Protein AF-A0A4Q5T3T9-F1 (afdb_monomer_lite)

Foldseek 3Di:
DDDDDDDPPDDPDPDPPPPPPPPPPPPPPPDDDPDDWDKDALVRQLVVLVVVVVCCVPPPPCSPVQPHPVRLVVLSVVLNVQSNGTDTPVVNVVSVVVSVVRD

pLDDT: mean 86.0, std 17.81, range [38.44, 98.88]

Radius of gyration: 25.69 Å; chains: 1; bounding box: 44×50×72 Å

Sequence (103 aa):
MNRLYLAAALLALPLPLNAAAANPNVAETPATPRYTARLLSAEEARRDVALLRRALETVHPGLYRYTTKAGIDAAFARLEAAASVPITDLALHGEVARLLATI

Secondary structure (DSSP, 8-state):
-----------------------TT--------S--PPEEPHHHHHHHHHHHHHHHHHH-TTTTSSS-HHHHHHHHHHHHHHHTS-EEHHHHHHHHHHHHTT-

Structure (mmCIF, N/CA/C/O backbone):
data_AF-A0A4Q5T3T9-F1
#
_entry.id   AF-A0A4Q5T3T9-F1
#
loop_
_atom_site.group_PDB
_atom_site.id
_atom_site.type_symbol
_atom_site.label_atom_id
_atom_site.label_alt_id
_atom_site.label_comp_id
_atom_site.label_asym_id
_atom_site.label_entity_id
_atom_site.label_seq_id
_atom_site.pdbx_PDB_ins_code
_atom_site.Cartn_x
_atom_site.Cartn_y
_atom_site.Cartn_z
_atom_site.occupancy
_atom_site.B_iso_or_equiv
_atom_site.auth_seq_id
_atom_site.auth_comp_id
_atom_site.auth_asym_id
_atom_site.auth_atom_id
_atom_site.pdbx_PDB_model_num
ATOM 1 N N . MET A 1 1 ? 6.084 -39.885 57.278 1.00 39.72 1 MET A N 1
ATOM 2 C CA . MET A 1 1 ? 7.526 -40.152 57.060 1.00 39.72 1 MET A CA 1
ATOM 3 C C . MET A 1 1 ? 7.719 -40.828 55.705 1.00 39.72 1 MET A C 1
ATOM 5 O O . MET A 1 1 ? 6.977 -41.755 55.430 1.00 39.72 1 MET A O 1
ATOM 9 N N . ASN A 1 2 ? 8.659 -40.304 54.902 1.00 38.44 2 ASN A N 1
ATOM 10 C CA . ASN A 1 2 ? 9.267 -40.786 53.638 1.00 38.44 2 ASN A CA 1
ATOM 11 C C . ASN A 1 2 ? 8.384 -41.426 52.547 1.00 38.44 2 ASN A C 1
ATOM 13 O O . ASN A 1 2 ? 7.874 -42.522 52.709 1.00 38.44 2 ASN A O 1
ATOM 17 N N . ARG A 1 3 ? 8.144 -40.749 51.412 1.00 55.03 3 ARG A N 1
ATOM 18 C CA . ARG A 1 3 ? 9.036 -40.584 50.231 1.00 55.03 3 ARG A CA 1
ATOM 19 C C . ARG A 1 3 ? 9.437 -41.908 49.569 1.00 55.03 3 ARG A C 1
ATOM 21 O O . ARG A 1 3 ? 10.405 -42.526 49.988 1.00 55.03 3 ARG A O 1
ATOM 28 N N . LEU A 1 4 ? 8.775 -42.224 48.455 1.00 53.25 4 LEU A N 1
ATOM 29 C CA . LEU A 1 4 ? 9.295 -43.061 47.372 1.00 53.25 4 LEU A CA 1
ATOM 30 C C . LEU A 1 4 ? 8.935 -42.374 46.048 1.00 53.25 4 LEU A C 1
ATOM 32 O O . LEU A 1 4 ? 7.805 -42.442 45.574 1.00 53.25 4 LEU A O 1
ATOM 36 N N . TYR A 1 5 ? 9.903 -41.638 45.506 1.00 53.50 5 TYR A N 1
ATOM 37 C CA . TYR A 1 5 ? 9.893 -41.170 44.125 1.00 53.50 5 TYR A CA 1
ATOM 38 C C . TYR A 1 5 ? 10.26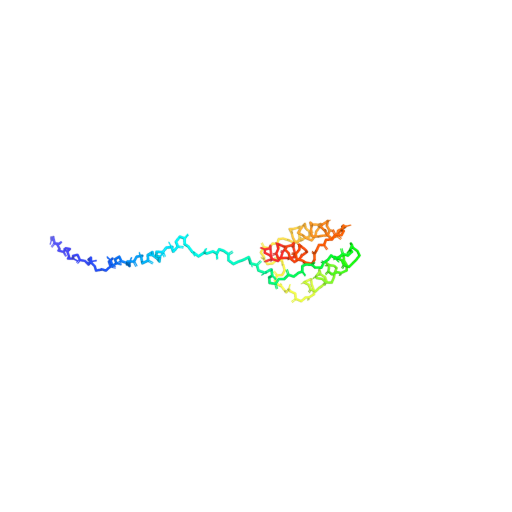6 -42.365 43.245 1.00 53.50 5 TYR A C 1
ATOM 40 O O . TYR A 1 5 ? 11.371 -42.885 43.390 1.00 53.50 5 TYR A O 1
ATOM 48 N N . LEU A 1 6 ? 9.383 -42.790 42.339 1.00 52.66 6 LEU A N 1
ATOM 49 C CA . LEU A 1 6 ? 9.780 -43.640 41.219 1.00 52.66 6 LEU A CA 1
ATOM 50 C C . LEU A 1 6 ? 9.724 -42.819 39.935 1.00 52.66 6 LEU A C 1
ATOM 52 O O . LEU A 1 6 ? 8.711 -42.213 39.592 1.00 52.66 6 LEU A O 1
ATOM 56 N N . ALA A 1 7 ? 10.881 -42.769 39.291 1.00 50.75 7 ALA A N 1
ATOM 57 C CA . ALA A 1 7 ? 11.186 -42.000 38.109 1.00 50.75 7 ALA A CA 1
ATOM 58 C C . ALA A 1 7 ? 10.294 -42.393 36.923 1.00 50.75 7 ALA A C 1
ATOM 60 O O . ALA A 1 7 ? 10.375 -43.509 36.417 1.00 50.75 7 ALA A O 1
ATOM 61 N N . ALA A 1 8 ? 9.506 -41.441 36.429 1.00 47.22 8 ALA A N 1
ATOM 62 C CA . ALA A 1 8 ? 8.928 -41.494 35.092 1.00 47.22 8 ALA A CA 1
ATOM 63 C C . ALA A 1 8 ? 9.871 -40.767 34.121 1.00 47.22 8 ALA A C 1
ATOM 65 O O . ALA A 1 8 ? 9.582 -39.674 33.645 1.00 47.22 8 ALA A O 1
ATOM 66 N N . ALA A 1 9 ? 11.040 -41.355 33.866 1.00 54.28 9 ALA A N 1
ATOM 67 C CA . ALA A 1 9 ? 11.882 -40.970 32.738 1.00 54.28 9 ALA A CA 1
ATOM 68 C C . ALA A 1 9 ? 11.508 -41.866 31.550 1.00 54.28 9 ALA A C 1
ATOM 70 O O . ALA A 1 9 ? 12.205 -42.828 31.240 1.00 54.28 9 ALA A O 1
ATOM 71 N N . LEU A 1 10 ? 10.359 -41.592 30.928 1.00 49.62 10 LEU A N 1
ATOM 72 C CA . LEU A 1 10 ? 9.976 -42.218 29.666 1.00 49.62 10 LEU A CA 1
ATOM 73 C C . LEU A 1 10 ? 10.036 -41.184 28.536 1.00 49.62 10 LEU A C 1
ATOM 75 O O . LEU A 1 10 ? 9.307 -40.198 28.550 1.00 49.62 10 LEU A O 1
ATOM 79 N N . LEU A 1 11 ? 10.859 -41.518 27.535 1.00 47.53 11 LEU A N 1
ATOM 80 C CA . LEU A 1 11 ? 10.751 -41.124 26.124 1.00 47.53 11 LEU A CA 1
ATOM 81 C C . LEU A 1 11 ? 11.309 -39.749 25.716 1.00 47.53 11 LEU A C 1
ATOM 83 O O . LEU A 1 11 ? 10.619 -38.930 25.121 1.00 47.53 11 LEU A O 1
ATOM 87 N N . ALA A 1 12 ? 12.619 -39.568 25.883 1.00 57.81 12 ALA A N 1
ATOM 88 C CA . ALA A 1 12 ? 13.408 -38.783 24.931 1.00 57.81 12 ALA A CA 1
ATOM 89 C C . ALA A 1 12 ? 14.057 -39.752 23.926 1.00 57.81 12 ALA A C 1
ATOM 91 O O . ALA A 1 12 ? 15.211 -40.142 24.084 1.00 57.81 12 ALA A O 1
ATOM 92 N N . LEU A 1 13 ? 13.294 -40.210 22.929 1.00 59.38 13 LEU A N 1
ATOM 93 C CA . LEU A 1 13 ? 13.866 -40.897 21.767 1.00 59.38 13 LEU A CA 1
ATOM 94 C C . LEU A 1 13 ? 14.486 -39.824 20.859 1.00 59.38 13 LEU A C 1
ATOM 96 O O . LEU A 1 13 ? 13.738 -38.998 20.331 1.00 59.38 13 LEU A O 1
ATOM 100 N N . PRO A 1 14 ? 15.817 -39.788 20.668 1.00 63.16 14 PRO A N 1
ATOM 101 C CA . PRO A 1 14 ? 16.407 -38.898 19.685 1.00 63.16 14 PRO A CA 1
ATOM 102 C C . PRO A 1 14 ? 15.986 -39.395 18.301 1.00 63.16 14 PRO A C 1
ATOM 104 O O . PRO A 1 14 ? 16.372 -40.484 17.876 1.00 63.16 14 PRO A O 1
ATOM 107 N N . LEU A 1 15 ? 15.168 -38.609 17.602 1.00 67.50 15 LEU A N 1
ATOM 108 C CA . LEU A 1 15 ? 14.952 -38.794 16.170 1.00 67.50 15 LEU A CA 1
ATOM 109 C C . LEU A 1 15 ? 16.325 -38.714 15.487 1.00 67.50 15 LEU A C 1
ATOM 111 O O . LEU A 1 15 ? 16.995 -37.686 15.630 1.00 67.50 15 LEU A O 1
ATOM 115 N N . PRO A 1 16 ? 16.776 -39.750 14.759 1.00 64.81 16 PRO A N 1
ATOM 116 C CA . PRO A 1 16 ? 17.963 -39.601 13.943 1.00 64.81 16 PRO A CA 1
ATOM 117 C C . PRO A 1 16 ? 17.642 -38.564 12.864 1.00 64.81 16 PRO A C 1
ATOM 119 O O . PRO A 1 16 ? 16.795 -38.790 11.998 1.00 64.81 16 PRO A O 1
ATOM 122 N N . LEU A 1 17 ? 18.307 -37.409 12.928 1.00 65.19 17 LEU A N 1
ATOM 123 C CA . LEU A 1 17 ? 18.417 -36.499 11.795 1.00 65.19 17 LEU A CA 1
ATOM 124 C C . LEU A 1 17 ? 19.142 -37.274 10.697 1.00 65.19 17 LEU A C 1
ATOM 126 O O . LEU A 1 17 ? 20.369 -37.336 10.670 1.00 65.19 17 LEU A O 1
ATOM 130 N N . ASN A 1 18 ? 18.380 -37.912 9.812 1.00 67.94 18 ASN A N 1
ATOM 131 C CA . ASN A 1 18 ? 18.931 -38.440 8.581 1.00 67.94 18 ASN A CA 1
ATOM 132 C C . ASN A 1 18 ? 19.272 -37.224 7.715 1.00 67.94 18 ASN A C 1
ATOM 134 O O . ASN A 1 18 ? 18.436 -36.728 6.960 1.00 67.94 18 ASN A O 1
ATOM 138 N N . ALA A 1 19 ? 20.476 -36.681 7.900 1.00 66.69 19 ALA A N 1
ATOM 139 C CA . ALA A 1 19 ? 21.036 -35.713 6.982 1.00 66.69 19 ALA A CA 1
ATOM 140 C C . ALA A 1 19 ? 21.119 -36.421 5.630 1.00 66.69 19 ALA A C 1
ATOM 142 O O . ALA A 1 19 ? 21.948 -37.312 5.442 1.00 66.69 19 ALA A O 1
ATOM 143 N N . ALA A 1 20 ? 20.211 -36.082 4.713 1.00 67.94 20 ALA A N 1
ATOM 144 C CA . ALA A 1 20 ? 20.351 -36.482 3.327 1.00 67.94 20 ALA A CA 1
ATOM 145 C C . ALA A 1 20 ? 21.749 -36.033 2.900 1.00 67.94 20 ALA A C 1
ATOM 147 O O . ALA A 1 20 ? 22.041 -34.836 2.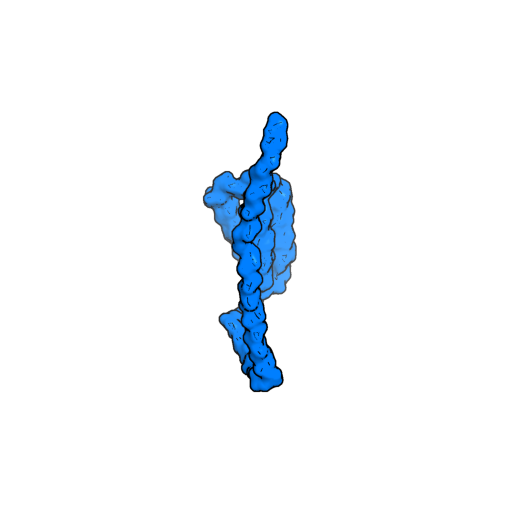931 1.00 67.94 20 ALA A O 1
ATOM 148 N N . ALA A 1 21 ? 22.632 -36.990 2.607 1.00 64.12 21 ALA A N 1
ATOM 149 C CA . ALA A 1 21 ? 23.957 -36.686 2.104 1.00 64.12 21 ALA A CA 1
ATOM 150 C C . ALA A 1 21 ? 23.760 -35.797 0.875 1.00 64.12 21 ALA A C 1
ATOM 152 O O . ALA A 1 21 ? 23.194 -36.233 -0.129 1.00 64.12 21 ALA A O 1
ATOM 153 N N . ALA A 1 22 ? 24.140 -34.525 0.995 1.00 64.19 22 ALA A N 1
ATOM 154 C CA . ALA A 1 22 ? 24.126 -33.613 -0.126 1.00 64.19 22 ALA A CA 1
ATOM 155 C C . ALA A 1 22 ? 25.069 -34.214 -1.166 1.00 64.19 22 ALA A C 1
ATOM 157 O O . ALA A 1 22 ? 26.276 -34.279 -0.941 1.00 64.19 22 ALA A O 1
ATOM 158 N N . ASN A 1 23 ? 24.518 -34.725 -2.267 1.00 64.62 23 ASN A N 1
ATOM 159 C CA . ASN A 1 23 ? 25.330 -35.149 -3.394 1.00 64.62 23 ASN A CA 1
ATOM 160 C C . ASN A 1 23 ? 26.073 -33.900 -3.885 1.00 64.62 23 ASN A C 1
ATOM 162 O O . ASN A 1 23 ? 25.416 -32.986 -4.387 1.00 64.62 23 ASN A O 1
ATOM 166 N N . PRO A 1 24 ? 27.414 -33.839 -3.795 1.00 66.00 24 PRO A N 1
ATOM 167 C CA . PRO A 1 24 ? 28.177 -32.655 -4.195 1.00 66.00 24 PRO A CA 1
ATOM 168 C C . PRO A 1 24 ? 28.162 -32.429 -5.718 1.00 66.00 24 PRO A C 1
ATOM 170 O O . PRO A 1 24 ? 28.822 -31.524 -6.212 1.00 66.00 24 PRO A O 1
ATOM 173 N N . ASN A 1 25 ? 27.429 -33.264 -6.464 1.00 65.69 25 ASN A N 1
ATOM 174 C CA . ASN A 1 25 ? 27.368 -33.280 -7.919 1.00 65.69 25 ASN A CA 1
ATOM 175 C C . ASN A 1 25 ? 25.941 -33.115 -8.472 1.00 65.69 25 ASN A C 1
ATOM 177 O O . ASN A 1 25 ? 25.661 -33.498 -9.607 1.00 65.69 25 ASN A O 1
ATOM 181 N N . VAL A 1 26 ? 25.009 -32.561 -7.686 1.00 65.94 26 VAL A N 1
ATOM 182 C CA . VAL A 1 26 ? 23.791 -32.005 -8.284 1.00 65.94 26 VAL A CA 1
ATOM 183 C C . VAL A 1 26 ? 24.210 -30.695 -8.931 1.00 65.94 26 VAL A C 1
ATOM 185 O O . VAL A 1 26 ? 24.279 -29.666 -8.266 1.00 65.94 26 VAL A O 1
ATOM 188 N N . ALA A 1 27 ? 24.550 -30.746 -10.219 1.00 68.25 27 ALA A N 1
ATOM 189 C CA . ALA A 1 27 ? 24.629 -29.544 -11.030 1.00 68.25 27 ALA A CA 1
ATOM 190 C C . ALA A 1 27 ? 23.338 -28.752 -10.788 1.00 68.25 27 ALA A C 1
ATOM 192 O O . ALA A 1 27 ? 22.245 -29.271 -11.041 1.00 68.25 27 ALA A O 1
ATOM 193 N N . GLU A 1 28 ? 23.457 -27.546 -10.226 1.00 68.31 28 GLU A N 1
ATOM 194 C CA . GLU A 1 28 ? 22.327 -26.642 -10.054 1.00 68.31 28 GLU A CA 1
ATOM 195 C C . GLU A 1 28 ? 21.734 -26.420 -11.442 1.00 68.31 28 GLU A C 1
ATOM 197 O O . GLU A 1 28 ? 22.283 -25.704 -12.278 1.00 68.31 28 GLU A O 1
ATOM 202 N N . THR A 1 29 ? 20.634 -27.115 -11.728 1.00 70.56 29 THR A N 1
ATOM 203 C CA . THR A 1 29 ? 19.866 -26.850 -12.937 1.00 70.56 29 THR A CA 1
ATOM 204 C C . THR A 1 29 ? 19.475 -25.382 -12.845 1.00 70.56 29 THR A C 1
ATOM 206 O O . THR A 1 29 ? 18.885 -25.014 -11.823 1.00 70.56 29 THR A O 1
ATOM 209 N N . PRO A 1 30 ? 19.814 -24.533 -13.835 1.00 71.69 30 PRO A N 1
ATOM 210 C CA . PRO A 1 30 ? 19.502 -23.116 -13.757 1.00 71.69 30 PRO A CA 1
ATOM 211 C C . PRO A 1 30 ? 18.005 -22.980 -13.498 1.00 71.69 30 PRO A C 1
ATOM 213 O O . PRO A 1 30 ? 17.172 -23.422 -14.294 1.00 71.69 30 PRO A O 1
ATOM 216 N N . ALA A 1 31 ? 17.671 -22.450 -12.321 1.00 76.88 31 ALA A N 1
ATOM 217 C CA . ALA A 1 31 ? 16.296 -22.357 -11.878 1.00 76.88 31 ALA A CA 1
ATOM 218 C C . ALA A 1 31 ? 15.565 -21.405 -12.825 1.00 76.88 31 ALA A C 1
ATOM 220 O O . ALA A 1 31 ? 15.793 -20.197 -12.816 1.00 76.88 31 ALA A O 1
ATOM 221 N N . THR A 1 32 ? 14.692 -21.955 -13.669 1.00 83.25 32 THR A N 1
ATOM 222 C CA . THR A 1 32 ? 13.810 -21.127 -14.490 1.00 83.25 32 THR A CA 1
ATOM 223 C C . THR A 1 32 ? 12.863 -20.387 -13.542 1.00 83.25 32 THR A C 1
ATOM 225 O O . THR A 1 32 ? 12.233 -21.036 -12.696 1.00 83.25 32 THR A O 1
ATOM 228 N N . PRO A 1 33 ? 12.763 -19.049 -13.621 1.00 85.25 33 PRO A N 1
ATOM 229 C CA . PRO A 1 33 ? 11.883 -18.304 -12.735 1.00 85.25 33 PRO A CA 1
ATOM 230 C C . PRO A 1 33 ? 10.436 -18.754 -12.956 1.00 85.25 33 PRO A C 1
ATOM 232 O O . PRO A 1 33 ? 9.948 -18.790 -14.082 1.00 85.25 33 PRO A O 1
ATOM 235 N N . ARG A 1 34 ? 9.737 -19.089 -11.863 1.00 90.31 34 ARG A N 1
ATOM 236 C CA . ARG A 1 34 ? 8.318 -19.498 -11.907 1.00 90.31 34 ARG A CA 1
ATOM 237 C C . ARG A 1 34 ? 7.376 -18.348 -12.273 1.00 90.31 34 ARG A C 1
ATOM 239 O O . ARG A 1 34 ? 6.214 -18.593 -12.577 1.00 90.31 34 ARG A O 1
ATOM 246 N N . TYR A 1 35 ? 7.864 -17.112 -12.195 1.00 93.25 35 TYR A N 1
ATOM 247 C CA . TYR A 1 35 ? 7.106 -15.901 -12.464 1.00 93.25 35 TYR A CA 1
ATOM 248 C C . TYR A 1 35 ? 7.982 -14.863 -13.165 1.00 93.25 35 TYR A C 1
ATOM 250 O O . TYR A 1 35 ? 9.110 -14.611 -12.737 1.00 93.25 35 TYR A O 1
ATOM 258 N N . THR A 1 36 ? 7.447 -14.238 -14.211 1.00 95.81 36 THR A N 1
ATOM 259 C CA . THR A 1 36 ? 8.065 -13.091 -14.880 1.00 95.81 36 THR A CA 1
ATOM 260 C C . THR A 1 36 ? 7.322 -11.838 -14.455 1.00 95.81 36 THR A C 1
ATOM 262 O O . THR A 1 36 ? 6.158 -11.660 -14.805 1.00 95.81 36 THR A O 1
ATOM 265 N N . ALA A 1 37 ? 7.994 -10.979 -13.693 1.00 97.12 37 ALA A N 1
ATOM 266 C CA . ALA A 1 37 ? 7.383 -9.764 -13.180 1.00 97.12 37 ALA A CA 1
ATOM 267 C C . ALA A 1 37 ? 7.076 -8.773 -14.310 1.00 97.12 37 ALA A C 1
ATOM 269 O O . ALA A 1 37 ? 7.939 -8.483 -15.144 1.00 97.12 37 ALA A O 1
ATOM 270 N N . ARG A 1 38 ? 5.855 -8.232 -14.323 1.00 98.12 38 ARG A N 1
ATOM 271 C CA . ARG A 1 38 ? 5.445 -7.173 -15.248 1.00 98.12 38 ARG A CA 1
ATOM 272 C C . ARG A 1 38 ? 5.716 -5.818 -14.614 1.00 98.12 38 ARG A C 1
ATOM 274 O O . ARG A 1 38 ? 5.372 -5.585 -13.458 1.00 98.12 38 ARG A O 1
ATOM 281 N N . LEU A 1 39 ? 6.294 -4.902 -15.386 1.00 98.69 39 LEU A N 1
ATOM 282 C CA . LEU A 1 39 ? 6.417 -3.508 -14.973 1.00 98.69 39 LEU A CA 1
ATOM 283 C C . LEU A 1 39 ? 5.055 -2.809 -15.091 1.00 98.69 39 LEU A C 1
ATOM 285 O O . LEU A 1 39 ? 4.444 -2.818 -16.159 1.00 98.69 39 LEU A O 1
ATOM 289 N N . LEU A 1 40 ? 4.600 -2.207 -13.996 1.00 98.81 40 LEU A N 1
ATOM 290 C CA . LEU A 1 40 ? 3.435 -1.335 -13.930 1.00 98.81 40 LEU A CA 1
ATOM 291 C C . LEU A 1 40 ? 3.886 0.117 -14.064 1.00 98.81 40 LEU A C 1
ATOM 293 O O . LEU A 1 40 ? 4.895 0.532 -13.485 1.00 98.81 40 LEU A O 1
ATOM 297 N N . SER A 1 41 ? 3.102 0.918 -14.774 1.00 98.81 41 SER A N 1
ATOM 298 C CA . SER A 1 41 ? 3.189 2.370 -14.650 1.00 98.81 41 SER A CA 1
ATOM 299 C C . SER A 1 41 ? 2.758 2.821 -13.248 1.00 98.81 41 SER A C 1
ATOM 301 O O . SER A 1 41 ? 1.967 2.158 -12.574 1.00 98.81 41 SER A O 1
ATOM 303 N N . ALA A 1 42 ? 3.216 4.002 -12.827 1.00 98.69 42 ALA A N 1
ATOM 304 C CA . ALA A 1 42 ? 2.783 4.603 -11.563 1.00 98.69 42 ALA A CA 1
ATOM 305 C C . ALA A 1 42 ? 1.258 4.836 -11.506 1.00 98.69 42 ALA A C 1
ATOM 307 O O . ALA A 1 42 ? 0.665 4.864 -10.435 1.00 98.69 42 ALA A O 1
ATOM 308 N N . GLU A 1 43 ? 0.598 5.048 -12.649 1.00 98.69 43 GLU A N 1
ATOM 309 C CA . GLU A 1 43 ? -0.863 5.193 -12.709 1.00 98.69 43 GLU A CA 1
ATOM 310 C C . GLU A 1 43 ? -1.584 3.858 -12.493 1.00 98.69 43 GLU A C 1
ATOM 312 O O . GLU A 1 43 ? -2.550 3.798 -11.739 1.00 98.69 43 GLU A O 1
ATOM 317 N N . GLU A 1 44 ? -1.111 2.767 -13.103 1.00 98.81 44 GLU A N 1
ATOM 318 C CA . GLU A 1 44 ? -1.645 1.426 -12.829 1.00 98.81 44 GLU A CA 1
ATOM 319 C C . GLU A 1 44 ? -1.492 1.062 -11.351 1.00 98.81 44 GLU A C 1
ATOM 321 O O . GLU A 1 44 ? -2.485 0.731 -10.708 1.00 98.81 44 GLU A O 1
ATOM 326 N N . ALA A 1 45 ? -0.290 1.222 -10.792 1.00 98.88 45 ALA A N 1
ATOM 327 C CA . ALA A 1 45 ? -0.032 0.893 -9.395 1.00 98.88 45 ALA A CA 1
ATOM 328 C C . ALA A 1 45 ? -0.897 1.724 -8.429 1.00 98.88 45 ALA A C 1
ATOM 330 O O . ALA A 1 45 ? -1.490 1.173 -7.502 1.00 98.88 45 ALA A O 1
ATOM 331 N N . ARG A 1 46 ? -1.041 3.040 -8.655 1.00 98.75 46 ARG A N 1
ATOM 332 C CA . ARG A 1 46 ? -1.903 3.897 -7.818 1.00 98.75 46 ARG A CA 1
ATOM 333 C C . ARG A 1 46 ? -3.377 3.499 -7.889 1.00 98.75 46 ARG A C 1
ATOM 335 O O . ARG A 1 46 ? -4.048 3.519 -6.858 1.00 98.75 46 ARG A O 1
ATOM 342 N N . ARG A 1 47 ? -3.884 3.111 -9.066 1.00 98.75 47 ARG A N 1
ATOM 343 C CA . ARG A 1 47 ? -5.266 2.616 -9.209 1.00 98.75 47 ARG A CA 1
ATOM 344 C C . ARG A 1 47 ? -5.487 1.322 -8.430 1.00 98.75 47 ARG A C 1
ATOM 346 O O . ARG A 1 47 ? -6.499 1.213 -7.738 1.00 98.75 47 ARG A O 1
ATOM 353 N N . ASP A 1 48 ? -4.534 0.396 -8.478 1.00 98.62 48 ASP A N 1
ATOM 354 C CA . ASP A 1 48 ? -4.610 -0.863 -7.729 1.00 98.62 48 ASP A CA 1
ATOM 355 C C . ASP A 1 48 ? -4.588 -0.619 -6.210 1.00 98.62 48 ASP A C 1
ATOM 357 O O . ASP A 1 48 ? -5.397 -1.189 -5.474 1.00 98.62 48 ASP A O 1
ATOM 361 N N . VAL A 1 49 ? -3.735 0.296 -5.730 1.00 98.75 49 VAL A N 1
ATOM 362 C CA . VAL A 1 49 ? -3.690 0.692 -4.309 1.00 98.75 49 VAL A CA 1
ATOM 363 C C . VAL A 1 49 ? -4.996 1.358 -3.862 1.00 98.75 49 VAL A C 1
ATOM 365 O O . VAL A 1 49 ? -5.522 1.027 -2.797 1.00 98.75 49 VAL A O 1
ATOM 368 N N . ALA A 1 50 ? -5.564 2.251 -4.677 1.00 98.56 50 ALA A N 1
ATOM 369 C CA . ALA A 1 50 ? -6.840 2.897 -4.372 1.00 98.56 50 ALA A CA 1
ATOM 370 C C . ALA A 1 50 ? -7.995 1.883 -4.297 1.00 98.56 50 ALA A C 1
ATOM 372 O O . ALA A 1 50 ? -8.839 1.960 -3.397 1.00 98.56 50 ALA A O 1
ATOM 373 N N . LEU A 1 51 ? -8.015 0.904 -5.210 1.00 98.44 51 LEU A N 1
ATOM 374 C CA . LEU A 1 51 ? -8.986 -0.187 -5.192 1.00 98.44 51 LEU A CA 1
ATOM 375 C C . LEU A 1 51 ? -8.847 -1.038 -3.923 1.00 98.44 51 LEU A C 1
ATOM 377 O O . LEU A 1 51 ? -9.851 -1.304 -3.258 1.00 98.44 51 LEU A O 1
ATOM 381 N N . LEU A 1 52 ? -7.618 -1.419 -3.560 1.00 98.25 52 LEU A N 1
ATOM 382 C CA . LEU A 1 52 ? -7.327 -2.176 -2.343 1.00 98.25 52 LEU A CA 1
ATOM 383 C C . LEU A 1 52 ? -7.816 -1.443 -1.089 1.00 98.25 52 LEU A C 1
ATOM 385 O O . LEU A 1 52 ? -8.497 -2.047 -0.259 1.00 98.25 52 LEU A O 1
ATOM 389 N N . ARG A 1 53 ? -7.499 -0.148 -0.956 1.00 98.25 53 ARG A N 1
ATOM 390 C CA . ARG A 1 53 ? -7.908 0.660 0.200 1.00 98.25 53 ARG A CA 1
ATOM 391 C C . ARG A 1 53 ? -9.420 0.691 0.350 1.00 98.25 53 ARG A C 1
ATOM 393 O O . ARG A 1 53 ? -9.938 0.344 1.409 1.00 98.25 53 ARG A O 1
ATOM 400 N N . ARG A 1 54 ? -10.126 1.022 -0.736 1.00 98.25 54 ARG A N 1
ATOM 401 C CA . ARG A 1 54 ? -11.592 1.039 -0.759 1.00 98.25 54 ARG A CA 1
ATOM 402 C C . ARG A 1 54 ? -12.168 -0.315 -0.355 1.00 98.25 54 ARG A C 1
ATOM 404 O O . ARG A 1 54 ? -13.118 -0.356 0.423 1.00 98.25 54 ARG A O 1
ATOM 411 N N . ALA A 1 55 ? -11.622 -1.410 -0.885 1.00 97.25 55 ALA A N 1
ATOM 412 C CA . ALA A 1 55 ? -12.090 -2.752 -0.564 1.00 97.25 55 ALA A CA 1
ATOM 413 C C . ALA A 1 55 ? -11.912 -3.057 0.930 1.00 97.25 55 ALA A C 1
ATOM 415 O O . ALA A 1 55 ? -12.891 -3.391 1.591 1.00 97.25 55 ALA A O 1
ATOM 416 N N . LEU A 1 56 ? -10.708 -2.873 1.480 1.00 97.06 56 LEU A N 1
ATOM 417 C CA . LEU A 1 56 ? -10.426 -3.141 2.893 1.00 97.06 56 LEU A CA 1
ATOM 418 C C . LEU A 1 56 ? -11.308 -2.310 3.830 1.00 97.06 56 LEU A C 1
ATOM 420 O O . LEU A 1 56 ? -11.909 -2.867 4.745 1.00 97.06 56 LEU A O 1
ATOM 424 N N . GLU A 1 57 ? -11.451 -1.011 3.572 1.00 96.06 57 GLU A N 1
ATOM 425 C CA . GLU A 1 57 ? -12.292 -0.12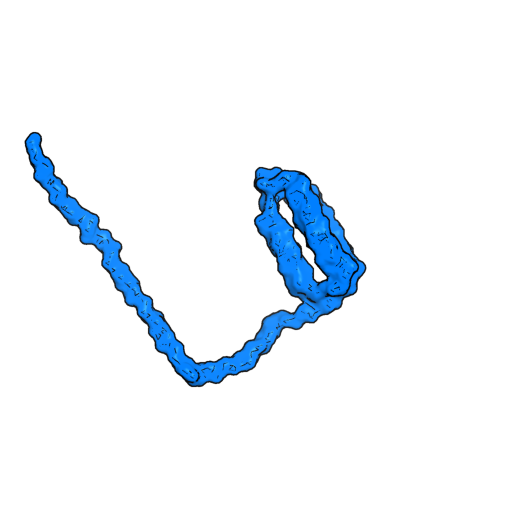4 4.386 1.00 96.06 57 GLU A CA 1
ATOM 426 C C . GLU A 1 57 ? -13.790 -0.468 4.285 1.00 96.06 57 GLU A C 1
ATOM 428 O O . GLU A 1 57 ? -14.538 -0.228 5.230 1.00 96.06 57 GLU A O 1
ATOM 433 N N . THR A 1 58 ? -14.237 -1.061 3.171 1.00 97.06 58 THR A N 1
ATOM 434 C CA . THR A 1 58 ? -15.649 -1.432 2.966 1.00 97.06 58 THR A CA 1
ATOM 435 C C . THR A 1 58 ? -15.989 -2.805 3.547 1.00 97.06 58 THR A C 1
ATOM 437 O O . THR A 1 58 ? -17.053 -2.968 4.140 1.00 97.06 58 THR A O 1
ATOM 440 N N . VAL A 1 59 ? -15.134 -3.814 3.339 1.00 95.12 59 VAL A N 1
ATOM 441 C CA . VAL A 1 59 ? -15.491 -5.221 3.602 1.00 95.12 59 VAL A CA 1
ATOM 442 C C . VAL A 1 59 ? -14.840 -5.819 4.843 1.00 95.12 59 VAL A C 1
ATOM 444 O O . VAL A 1 59 ? -15.219 -6.921 5.235 1.00 95.12 59 VAL A O 1
ATOM 447 N N . HIS A 1 60 ? -13.863 -5.148 5.460 1.00 93.94 60 HIS A N 1
ATOM 448 C CA . HIS A 1 60 ? -13.100 -5.736 6.555 1.00 93.94 60 HIS A CA 1
ATOM 449 C C . HIS A 1 60 ? -13.516 -5.172 7.928 1.00 93.94 60 HIS A C 1
ATOM 451 O O . HIS A 1 60 ? -12.949 -4.181 8.390 1.00 93.94 60 HIS A O 1
ATOM 457 N N . PRO A 1 61 ? -14.461 -5.817 8.648 1.00 92.94 61 PRO A N 1
ATOM 458 C CA . PRO A 1 61 ? -14.954 -5.312 9.935 1.00 92.94 61 PRO A CA 1
ATOM 459 C C . PRO A 1 61 ? -13.874 -5.293 11.029 1.00 92.94 61 PRO A C 1
ATOM 461 O O . PRO A 1 61 ? -14.027 -4.618 12.043 1.00 92.94 61 PRO A O 1
ATOM 464 N N . GLY A 1 62 ? -12.786 -6.044 10.832 1.00 94.31 62 GLY A N 1
ATOM 465 C CA . GLY A 1 62 ? -11.653 -6.134 11.745 1.00 94.31 62 GLY A CA 1
ATOM 466 C C . GLY A 1 62 ? -10.504 -5.173 11.446 1.00 94.31 62 GLY A C 1
ATOM 467 O O . GLY A 1 62 ? -9.499 -5.264 12.141 1.00 94.31 62 GLY A O 1
ATOM 468 N N . LEU A 1 63 ? -10.631 -4.260 10.472 1.00 96.00 63 LEU A N 1
ATOM 469 C CA . LEU A 1 63 ? -9.509 -3.438 9.988 1.00 96.00 63 LEU A CA 1
ATOM 470 C C . LEU A 1 63 ? -8.766 -2.679 11.090 1.00 96.00 63 LEU A C 1
ATOM 472 O O . LEU A 1 63 ? -7.558 -2.491 11.003 1.00 96.00 63 LEU A O 1
ATOM 476 N N . TYR A 1 64 ? -9.485 -2.274 12.135 1.00 96.19 64 TYR A N 1
ATOM 477 C CA . TYR A 1 64 ? -8.925 -1.525 13.258 1.00 96.19 64 TYR A CA 1
ATOM 478 C C . TYR A 1 64 ? -8.917 -2.317 14.572 1.00 96.19 64 TYR A C 1
ATOM 480 O O . TYR A 1 64 ? -8.856 -1.729 15.650 1.00 96.19 64 TYR A O 1
ATOM 488 N N . ARG A 1 65 ? -9.031 -3.653 14.511 1.00 96.31 65 ARG A N 1
ATOM 489 C CA . ARG A 1 65 ? -9.134 -4.501 15.709 1.00 96.31 65 ARG A CA 1
ATOM 490 C C . ARG A 1 65 ? -7.829 -4.549 16.501 1.00 96.31 65 ARG A C 1
ATOM 492 O O . ARG A 1 65 ? -7.875 -4.521 17.728 1.00 96.31 65 ARG A O 1
ATOM 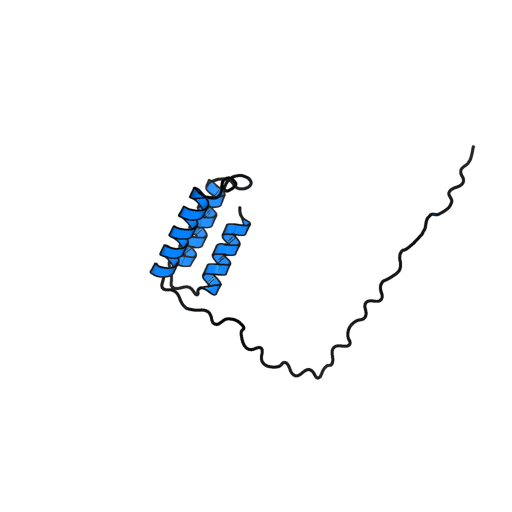499 N N . TYR A 1 66 ? -6.699 -4.648 15.804 1.00 96.00 66 TYR A N 1
ATOM 500 C CA . TYR A 1 66 ? -5.372 -4.795 16.413 1.00 96.00 66 TYR A CA 1
ATOM 501 C C . TYR A 1 66 ? -4.437 -3.619 16.124 1.00 96.00 66 TYR A C 1
ATOM 503 O O . TYR A 1 66 ? -3.530 -3.356 16.910 1.00 96.00 66 TYR A O 1
ATOM 511 N N . THR A 1 67 ? -4.707 -2.866 15.057 1.00 97.00 67 THR A N 1
ATOM 512 C CA . THR A 1 67 ? -3.934 -1.684 14.672 1.00 97.00 67 THR A CA 1
ATOM 513 C C . THR A 1 67 ? -4.829 -0.457 14.653 1.00 97.00 67 THR A C 1
ATOM 515 O O . THR A 1 67 ? -5.974 -0.495 14.206 1.00 97.00 67 THR A O 1
ATOM 518 N N . THR A 1 68 ? -4.314 0.661 15.161 1.00 97.31 68 THR A N 1
ATOM 519 C CA . THR A 1 68 ? -5.063 1.921 15.185 1.00 97.31 68 THR A CA 1
ATOM 520 C C . THR A 1 68 ? -5.315 2.425 13.766 1.00 97.31 68 THR A C 1
ATOM 522 O O . THR A 1 68 ? -4.528 2.168 12.853 1.00 97.31 68 THR A O 1
ATOM 525 N N . LYS A 1 69 ? -6.368 3.230 13.580 1.00 96.19 69 LYS A N 1
ATOM 526 C CA . LYS A 1 69 ? -6.622 3.891 12.293 1.00 96.19 69 LYS A CA 1
ATOM 527 C C . LYS A 1 69 ? -5.392 4.643 11.771 1.00 96.19 69 LYS A C 1
ATOM 529 O O . LYS A 1 69 ? -5.053 4.496 10.605 1.00 96.19 69 LYS A O 1
ATOM 534 N N . ALA A 1 70 ? -4.687 5.368 12.639 1.00 98.00 70 ALA A N 1
ATOM 535 C CA . ALA A 1 70 ? -3.457 6.067 12.270 1.00 98.00 70 ALA A CA 1
ATOM 536 C C . ALA A 1 70 ? -2.342 5.109 11.807 1.00 98.00 70 ALA A C 1
ATOM 538 O O . ALA A 1 70 ? -1.615 5.427 10.871 1.00 98.00 70 ALA A O 1
ATOM 539 N N . GLY A 1 71 ? -2.220 3.929 12.428 1.00 98.06 71 GLY A N 1
ATOM 540 C CA . GLY A 1 71 ? -1.275 2.894 12.002 1.00 98.06 71 GLY A CA 1
ATOM 541 C C . GLY A 1 71 ? -1.605 2.328 10.619 1.00 98.06 71 GLY A C 1
ATOM 542 O O . GLY A 1 71 ? -0.714 2.210 9.779 1.00 98.06 71 GLY A O 1
ATOM 543 N N . ILE A 1 72 ? -2.886 2.057 10.354 1.00 98.06 72 ILE A N 1
ATOM 544 C CA . ILE A 1 72 ? -3.360 1.618 9.034 1.00 98.06 72 ILE A CA 1
ATOM 545 C C . ILE A 1 72 ? -3.163 2.717 7.980 1.00 98.06 72 ILE A C 1
ATOM 547 O O . ILE A 1 72 ? -2.635 2.444 6.904 1.00 98.06 72 ILE A O 1
ATOM 551 N N . ASP A 1 73 ? -3.514 3.967 8.291 1.00 98.12 73 ASP A N 1
ATOM 552 C CA . ASP A 1 73 ? -3.325 5.107 7.386 1.00 98.12 73 ASP A CA 1
ATOM 553 C C . ASP A 1 73 ? -1.831 5.310 7.053 1.00 98.12 73 ASP A C 1
ATOM 555 O O . ASP A 1 73 ? -1.482 5.554 5.898 1.00 98.12 73 ASP A O 1
ATOM 559 N N . ALA A 1 74 ? -0.928 5.127 8.024 1.00 98.44 74 ALA A N 1
ATOM 560 C CA . ALA A 1 74 ? 0.516 5.165 7.790 1.00 98.44 74 ALA A CA 1
ATOM 561 C C . ALA A 1 74 ? 1.010 3.998 6.914 1.00 98.44 74 ALA A C 1
ATOM 563 O O . ALA A 1 74 ? 1.897 4.184 6.077 1.00 98.44 74 ALA A O 1
ATOM 564 N N . ALA A 1 75 ? 0.440 2.797 7.071 1.00 98.31 75 ALA A N 1
ATOM 565 C CA . ALA A 1 75 ? 0.754 1.659 6.211 1.00 98.31 75 ALA A CA 1
ATOM 566 C C . ALA A 1 75 ? 0.324 1.917 4.756 1.00 98.31 75 ALA A C 1
ATOM 568 O O . ALA A 1 75 ? 1.107 1.647 3.842 1.00 98.31 75 ALA A O 1
ATOM 569 N N . PHE A 1 76 ? -0.860 2.504 4.545 1.00 98.56 76 PHE A N 1
ATOM 570 C CA . PHE A 1 76 ? -1.312 2.938 3.221 1.00 98.56 76 PHE A CA 1
ATOM 571 C C . PHE A 1 76 ? -0.434 4.039 2.637 1.00 98.56 76 PHE A C 1
ATOM 573 O O . PHE A 1 76 ? -0.010 3.900 1.497 1.00 98.56 76 PHE A O 1
ATOM 580 N N . ALA A 1 77 ? -0.076 5.072 3.403 1.00 98.62 77 ALA A N 1
ATOM 581 C CA . ALA A 1 77 ? 0.804 6.139 2.919 1.00 98.62 77 ALA A CA 1
ATOM 582 C C . ALA A 1 77 ? 2.148 5.593 2.402 1.00 98.62 77 ALA A C 1
ATOM 584 O O . ALA A 1 77 ? 2.686 6.054 1.396 1.00 98.62 77 ALA A O 1
ATOM 585 N N . ARG A 1 78 ? 2.679 4.560 3.063 1.00 98.56 78 ARG A N 1
ATOM 586 C CA . ARG A 1 78 ? 3.913 3.888 2.646 1.00 98.56 78 ARG A CA 1
ATOM 587 C C . ARG A 1 78 ? 3.731 3.086 1.350 1.00 98.56 78 ARG A C 1
ATOM 589 O O . ARG A 1 78 ? 4.592 3.150 0.476 1.00 98.56 78 ARG A O 1
ATOM 596 N N . LEU A 1 79 ? 2.613 2.369 1.213 1.00 98.75 79 LEU A N 1
ATOM 597 C CA . LEU A 1 79 ? 2.247 1.657 -0.018 1.00 98.75 79 LEU A CA 1
ATOM 598 C C . LEU A 1 79 ? 2.016 2.633 -1.189 1.00 98.75 79 LEU A C 1
ATOM 600 O O . LEU A 1 79 ? 2.498 2.398 -2.294 1.00 98.75 79 LEU A O 1
ATOM 604 N N . GLU A 1 80 ? 1.334 3.753 -0.945 1.00 98.69 80 GLU A N 1
ATOM 605 C CA . GLU A 1 80 ? 1.105 4.824 -1.924 1.00 98.69 80 GLU A CA 1
ATOM 606 C C . GLU A 1 80 ? 2.426 5.450 -2.395 1.00 98.69 80 GLU A C 1
ATOM 608 O O . GLU A 1 80 ? 2.602 5.688 -3.590 1.00 98.69 80 GLU A O 1
ATOM 613 N N . ALA A 1 81 ? 3.390 5.649 -1.488 1.00 98.69 81 ALA A N 1
ATOM 614 C CA . ALA A 1 81 ? 4.725 6.119 -1.848 1.00 98.69 81 ALA A CA 1
ATOM 615 C C . ALA A 1 81 ? 5.451 5.131 -2.778 1.00 98.69 81 ALA A C 1
ATOM 617 O O . ALA A 1 81 ? 6.037 5.557 -3.773 1.00 98.69 81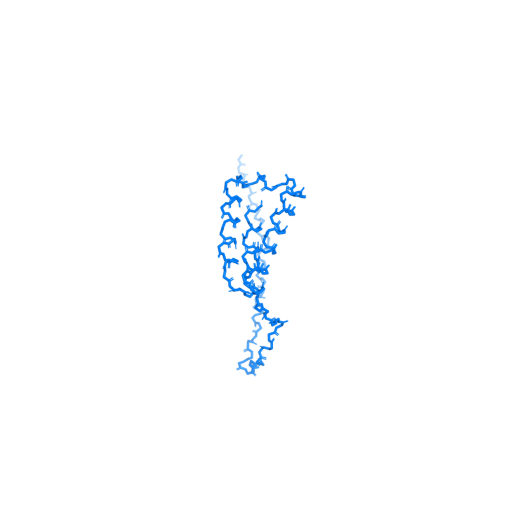 ALA A O 1
ATOM 618 N N . ALA A 1 82 ? 5.366 3.822 -2.518 1.00 98.56 82 ALA A N 1
ATOM 619 C CA . ALA A 1 82 ? 5.938 2.807 -3.405 1.00 98.56 82 ALA A CA 1
ATOM 620 C C . ALA A 1 82 ? 5.262 2.787 -4.791 1.00 98.56 82 ALA A C 1
ATOM 622 O O . ALA A 1 82 ? 5.938 2.641 -5.806 1.00 98.56 82 ALA A O 1
ATOM 623 N N . ALA A 1 83 ? 3.944 2.995 -4.845 1.00 98.62 83 ALA A N 1
ATOM 624 C CA . ALA A 1 83 ? 3.172 3.058 -6.088 1.00 98.62 83 ALA A CA 1
ATOM 625 C C . ALA A 1 83 ? 3.310 4.393 -6.853 1.00 98.62 83 ALA A C 1
ATOM 627 O O . ALA A 1 83 ? 2.808 4.515 -7.971 1.00 98.62 83 ALA A O 1
ATOM 628 N N . SER A 1 84 ? 3.971 5.405 -6.277 1.00 98.62 84 SER A N 1
ATOM 629 C CA . SER A 1 84 ? 4.132 6.733 -6.896 1.00 98.62 84 SER A CA 1
ATOM 630 C C . SER A 1 84 ? 5.110 6.760 -8.078 1.00 98.62 84 SER A C 1
ATOM 632 O O . SER A 1 84 ? 5.148 7.731 -8.835 1.00 98.62 84 SER A O 1
ATOM 634 N N . VAL A 1 85 ? 5.865 5.679 -8.271 1.00 98.56 85 VAL A N 1
ATOM 635 C CA . VAL A 1 85 ? 6.824 5.477 -9.361 1.00 98.56 85 VAL A CA 1
ATOM 636 C C . VAL A 1 85 ? 6.537 4.146 -10.069 1.00 98.56 85 VAL A C 1
ATOM 638 O O . VAL A 1 85 ? 5.837 3.301 -9.507 1.00 98.56 85 VAL A O 1
ATOM 641 N N . PRO A 1 86 ? 7.036 3.925 -11.303 1.00 98.75 86 PRO A N 1
ATOM 642 C CA . PRO A 1 86 ? 6.936 2.619 -11.946 1.00 98.75 86 PRO A CA 1
ATOM 643 C C . PRO A 1 86 ? 7.492 1.506 -11.048 1.00 98.75 86 PRO A C 1
ATOM 645 O O . PRO A 1 86 ? 8.594 1.621 -10.514 1.00 98.75 86 PRO A O 1
ATOM 648 N N . ILE A 1 87 ? 6.724 0.431 -10.895 1.00 98.81 87 ILE A N 1
ATOM 649 C CA . ILE A 1 87 ? 7.008 -0.671 -9.971 1.00 98.81 87 ILE A CA 1
ATOM 650 C C . ILE A 1 87 ? 6.618 -1.988 -10.631 1.00 98.81 87 ILE A C 1
ATOM 652 O O . ILE A 1 87 ? 5.697 -2.029 -11.443 1.00 98.81 87 ILE A O 1
ATOM 656 N N . THR A 1 88 ? 7.311 -3.081 -10.324 1.00 98.75 88 THR A N 1
ATOM 657 C CA . THR A 1 88 ? 6.855 -4.390 -10.796 1.00 98.75 88 THR A CA 1
ATOM 658 C C . THR A 1 88 ? 5.651 -4.862 -9.992 1.00 98.75 88 THR A C 1
ATOM 660 O O . THR A 1 88 ? 5.531 -4.579 -8.801 1.00 98.75 88 THR A O 1
ATOM 663 N N . ASP A 1 89 ? 4.773 -5.627 -10.622 1.00 98.44 89 ASP A N 1
ATOM 664 C CA . AS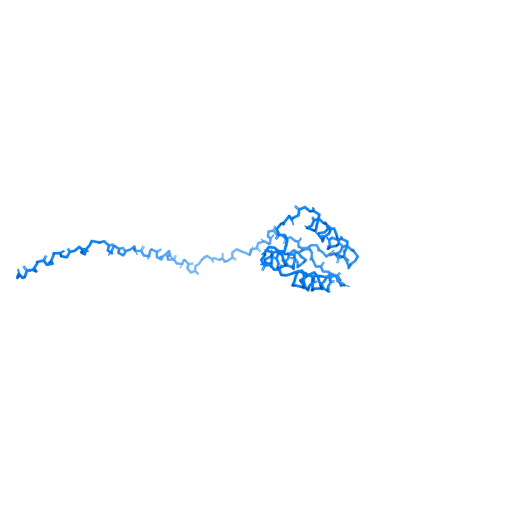P A 1 89 ? 3.662 -6.299 -9.945 1.00 98.44 89 ASP A CA 1
ATOM 665 C C . ASP A 1 89 ? 4.113 -7.158 -8.749 1.00 98.44 89 ASP A C 1
ATOM 667 O O . ASP A 1 89 ? 3.464 -7.152 -7.707 1.00 98.44 89 ASP A O 1
ATOM 671 N N . LEU A 1 90 ? 5.262 -7.830 -8.853 1.00 98.44 90 LEU A N 1
ATOM 672 C CA . LEU A 1 90 ? 5.851 -8.614 -7.773 1.00 98.44 90 LEU A CA 1
ATOM 673 C C . LEU A 1 90 ? 6.303 -7.734 -6.597 1.00 98.44 90 LEU A C 1
ATOM 675 O O . LEU A 1 90 ? 6.099 -8.102 -5.440 1.00 98.44 90 LEU A O 1
ATOM 679 N N . ALA A 1 91 ? 6.896 -6.568 -6.868 1.00 98.50 91 ALA A N 1
ATOM 680 C CA . ALA A 1 91 ? 7.283 -5.630 -5.817 1.00 98.50 91 ALA A CA 1
ATOM 681 C C . ALA A 1 91 ? 6.053 -4.977 -5.167 1.00 98.50 91 ALA A C 1
ATOM 683 O O . ALA A 1 91 ? 5.981 -4.908 -3.940 1.00 98.50 91 ALA A O 1
ATOM 684 N N . LEU A 1 92 ? 5.048 -4.588 -5.962 1.00 98.75 92 LEU A N 1
ATOM 685 C CA . LEU A 1 92 ? 3.777 -4.079 -5.446 1.00 98.75 92 LEU A CA 1
ATOM 686 C C . LEU A 1 92 ? 3.075 -5.129 -4.574 1.00 98.75 92 LEU A C 1
ATOM 688 O O . LEU A 1 92 ? 2.612 -4.804 -3.485 1.00 98.75 92 LEU A O 1
ATOM 692 N N . HIS A 1 93 ? 3.061 -6.396 -4.999 1.00 98.62 93 HIS A N 1
ATOM 693 C CA . HIS A 1 93 ? 2.548 -7.508 -4.198 1.00 98.62 93 HIS A CA 1
ATOM 694 C C . HIS A 1 93 ? 3.256 -7.615 -2.840 1.00 98.62 93 HIS A C 1
ATOM 696 O O . HIS A 1 93 ? 2.593 -7.793 -1.821 1.00 98.62 93 HIS A O 1
ATOM 702 N N . GLY A 1 94 ? 4.583 -7.459 -2.802 1.00 98.56 94 GLY A N 1
ATOM 703 C CA . GLY A 1 94 ? 5.349 -7.442 -1.554 1.00 98.56 94 GLY A CA 1
ATOM 704 C C . GLY A 1 94 ? 4.949 -6.299 -0.614 1.00 98.56 94 GLY A C 1
ATOM 705 O O . GLY A 1 94 ? 4.794 -6.514 0.589 1.00 98.56 94 GLY A O 1
ATOM 706 N N . GLU A 1 95 ? 4.727 -5.096 -1.147 1.00 98.75 95 GLU A N 1
ATOM 707 C CA . GLU A 1 95 ? 4.250 -3.951 -0.359 1.00 98.75 95 GLU A CA 1
ATOM 708 C C . GLU A 1 95 ? 2.813 -4.149 0.145 1.00 98.75 95 GLU A C 1
ATOM 710 O O . GLU A 1 95 ? 2.516 -3.851 1.304 1.00 98.75 95 GLU A O 1
ATOM 715 N N . VAL A 1 96 ? 1.935 -4.726 -0.682 1.00 98.69 96 VAL A N 1
ATOM 716 C CA . VAL A 1 96 ? 0.575 -5.109 -0.277 1.00 98.69 96 VAL A CA 1
ATOM 717 C C . VAL A 1 96 ? 0.620 -6.148 0.841 1.00 98.69 96 VAL A C 1
ATOM 719 O O . VAL A 1 96 ? -0.029 -5.964 1.867 1.00 98.69 96 VAL A O 1
ATOM 722 N N . ALA A 1 97 ? 1.424 -7.204 0.699 1.00 98.62 97 ALA A N 1
ATOM 723 C CA . ALA A 1 97 ? 1.587 -8.228 1.728 1.00 98.62 97 ALA A CA 1
ATOM 724 C C . ALA A 1 97 ? 2.102 -7.630 3.049 1.00 98.62 97 ALA A C 1
ATOM 726 O O . ALA A 1 97 ? 1.612 -7.980 4.122 1.00 98.62 97 ALA A O 1
ATOM 727 N N . ARG A 1 98 ? 3.038 -6.674 2.979 1.00 98.31 98 ARG A N 1
ATOM 728 C CA . ARG A 1 98 ? 3.532 -5.946 4.155 1.00 98.31 98 ARG A CA 1
ATOM 729 C C . ARG A 1 98 ? 2.434 -5.123 4.829 1.00 98.31 98 ARG A C 1
ATOM 731 O O . ARG A 1 98 ? 2.390 -5.101 6.054 1.00 98.31 98 ARG A O 1
ATOM 738 N N . LEU A 1 99 ? 1.575 -4.442 4.068 1.00 97.81 99 LEU A N 1
ATOM 739 C CA . LEU A 1 99 ? 0.426 -3.719 4.624 1.00 97.81 99 LEU A CA 1
ATOM 740 C C . LEU A 1 99 ? -0.543 -4.685 5.306 1.00 97.81 99 LEU A C 1
ATOM 742 O O . LEU A 1 99 ? -0.931 -4.449 6.446 1.00 97.81 99 LEU A O 1
ATOM 746 N N . LEU A 1 100 ? -0.898 -5.787 4.645 1.00 96.69 100 LEU A N 1
ATOM 747 C CA . LEU A 1 100 ? -1.838 -6.771 5.186 1.00 96.69 100 LEU A CA 1
ATOM 748 C C . LEU A 1 100 ? -1.333 -7.415 6.481 1.00 96.69 100 LEU A C 1
ATOM 750 O O . LEU A 1 100 ? -2.131 -7.681 7.368 1.00 96.69 100 LEU A O 1
ATOM 754 N N . ALA A 1 101 ? -0.020 -7.590 6.636 1.00 96.50 101 ALA A N 1
ATOM 755 C CA . ALA A 1 101 ? 0.581 -8.080 7.876 1.00 96.50 101 ALA A CA 1
ATOM 756 C C . ALA A 1 101 ? 0.444 -7.110 9.072 1.00 96.50 101 ALA A C 1
ATOM 758 O O . ALA A 1 101 ? 0.799 -7.479 10.190 1.00 96.50 101 ALA A O 1
ATOM 759 N N . THR A 1 102 ? -0.024 -5.874 8.852 1.00 92.31 102 THR A N 1
ATOM 760 C CA . THR A 1 102 ? -0.321 -4.908 9.927 1.00 92.31 102 THR A CA 1
ATOM 761 C C . THR A 1 102 ? -1.768 -4.959 10.417 1.00 92.31 102 THR A C 1
ATOM 763 O O . THR A 1 102 ? -2.068 -4.314 11.417 1.00 92.31 102 THR A O 1
ATOM 766 N N . ILE A 1 103 ? -2.661 -5.669 9.723 1.00 88.94 103 ILE A N 1
ATOM 767 C CA . ILE A 1 103 ? -4.093 -5.776 10.049 1.00 88.94 103 ILE A CA 1
ATOM 768 C C . ILE A 1 103 ? -4.314 -6.967 10.984 1.00 88.94 103 ILE A C 1
ATOM 770 O O . ILE A 1 103 ? -5.007 -6.783 12.013 1.00 88.94 103 ILE A O 1
#